Protein AF-A0A0F9GM67-F1 (afdb_monomer_lite)

Radius of gyration: 13.78 Å; chains: 1; bounding box: 30×28×35 Å

Foldseek 3Di:
DWKKFFPPCCPAWDDPVCVVDVPDDPDIDHDPPCVDQLNVVLVPDPCSVLLVVLVVLLQVCLCPAPNRRIQAHPVGGDALVNSCVVPVDDSVSRVVNVVSCCPPRNVRMHTDDPDD

Organism: NCBI:txid412755

Sequence (116 aa):
MPTYQIKNWAEYFETSQSRKVYKRLTWVALPNKHDGKGFRRLAQHPDATQIFCAWVLIVQVASKMKVRGLLVDDDGPLDADDLSVKTGFPVDIFDQAFSVLTEPKIGWMEVVDERS

Secondary structure (DSSP, 8-state):
-PEEEETTHHHHT--HHHHH--S--S-------TTSHHHHHHTTSTTHHHHHHHHHHHHHHHTTSSSTTB-B-SS-B--HHHHHHHH-S-HHHHHHHHHHHTSTTT-SEEEE-S--

Structure (mmCIF, N/CA/C/O backbone):
data_AF-A0A0F9GM67-F1
#
_entry.id   AF-A0A0F9GM67-F1
#
loop_
_atom_site.group_PDB
_atom_site.id
_atom_site.type_symbol
_atom_site.label_atom_id
_atom_site.label_alt_id
_atom_site.label_comp_id
_atom_site.label_asym_id
_atom_site.label_entity_id
_atom_site.label_seq_id
_atom_site.pdbx_PDB_ins_code
_atom_site.Cartn_x
_atom_site.Cartn_y
_atom_site.Cartn_z
_atom_site.occupancy
_atom_site.B_iso_or_equiv
_atom_site.auth_seq_id
_atom_site.auth_comp_id
_atom_site.auth_asym_id
_atom_site.auth_atom_id
_atom_site.pdbx_PDB_model_num
ATOM 1 N N . MET A 1 1 ? -12.153 -1.589 -13.178 1.00 73.19 1 MET A N 1
ATOM 2 C CA . MET A 1 1 ? -11.871 -1.681 -11.730 1.00 73.19 1 MET A CA 1
ATOM 3 C C . MET A 1 1 ? -11.370 -0.330 -11.250 1.00 73.19 1 MET A C 1
ATOM 5 O O . MET A 1 1 ? -10.862 0.406 -12.090 1.00 73.19 1 MET A O 1
ATOM 9 N N . PRO A 1 2 ? -11.575 0.041 -9.974 1.00 88.88 2 PRO A N 1
ATOM 10 C CA . PRO A 1 2 ? -10.983 1.257 -9.425 1.00 88.88 2 PRO A CA 1
ATOM 11 C C . PRO A 1 2 ? -9.456 1.156 -9.467 1.00 88.88 2 PRO A C 1
ATOM 13 O O . PRO A 1 2 ? -8.899 0.114 -9.132 1.00 88.88 2 PRO A O 1
ATOM 16 N N . THR A 1 3 ? -8.787 2.238 -9.853 1.00 95.69 3 THR A N 1
ATOM 17 C CA . THR A 1 3 ? -7.327 2.311 -9.792 1.00 95.69 3 THR A CA 1
ATOM 18 C C . THR A 1 3 ? -6.920 2.962 -8.482 1.00 95.69 3 THR A C 1
ATOM 20 O O . THR A 1 3 ? -7.361 4.066 -8.169 1.00 95.69 3 THR A O 1
ATOM 23 N N . TYR A 1 4 ? -6.071 2.294 -7.706 1.00 97.62 4 TYR A N 1
ATOM 24 C CA . TYR A 1 4 ? -5.639 2.786 -6.402 1.00 97.62 4 TYR A CA 1
ATOM 25 C C . TYR A 1 4 ? -4.274 3.473 -6.475 1.00 97.62 4 TYR A C 1
ATOM 27 O O . TYR A 1 4 ? -3.311 2.943 -7.036 1.00 97.62 4 TYR A O 1
ATOM 35 N N . GLN A 1 5 ? -4.168 4.637 -5.838 1.00 97.75 5 GLN A N 1
ATOM 36 C CA . GLN A 1 5 ? -2.930 5.400 -5.725 1.00 97.75 5 GLN A CA 1
ATOM 37 C C . GLN A 1 5 ? -2.628 5.759 -4.268 1.00 97.75 5 GLN A C 1
ATOM 39 O O . GLN A 1 5 ? -3.510 6.131 -3.494 1.00 97.75 5 GLN A O 1
ATOM 44 N N . ILE A 1 6 ? -1.351 5.683 -3.890 1.00 97.94 6 ILE A N 1
ATOM 45 C CA . ILE A 1 6 ? -0.844 6.180 -2.611 1.00 97.94 6 ILE A CA 1
ATOM 46 C C . ILE A 1 6 ? -0.662 7.695 -2.697 1.00 97.94 6 ILE A C 1
ATOM 48 O O . ILE A 1 6 ? 0.065 8.212 -3.555 1.00 97.94 6 ILE A O 1
ATOM 52 N N . LYS A 1 7 ? -1.281 8.415 -1.761 1.00 96.75 7 LYS A N 1
ATOM 53 C CA . LYS A 1 7 ? -1.261 9.877 -1.750 1.00 96.75 7 LYS A CA 1
ATOM 54 C C . LYS A 1 7 ? 0.122 10.425 -1.438 1.00 96.75 7 LYS A C 1
ATOM 56 O O . LYS A 1 7 ? 0.853 9.894 -0.603 1.00 96.75 7 LYS A O 1
ATOM 61 N N . ASN A 1 8 ? 0.452 11.539 -2.091 1.00 94.88 8 ASN A N 1
ATOM 62 C CA . ASN A 1 8 ? 1.692 12.289 -1.880 1.00 94.88 8 ASN A CA 1
ATOM 63 C C . ASN A 1 8 ? 2.953 11.406 -1.958 1.00 94.88 8 ASN A C 1
ATOM 65 O O . ASN A 1 8 ? 3.921 11.626 -1.226 1.00 94.88 8 ASN A O 1
ATOM 69 N N . TRP A 1 9 ? 2.960 10.412 -2.858 1.00 95.50 9 TRP A N 1
ATOM 70 C CA . TRP A 1 9 ? 4.063 9.456 -2.998 1.00 95.50 9 TRP A CA 1
ATOM 71 C C . TRP A 1 9 ? 5.437 10.146 -3.069 1.00 95.50 9 TRP A C 1
ATOM 73 O O . TRP A 1 9 ? 6.366 9.821 -2.323 1.00 95.50 9 TRP A O 1
ATOM 83 N N . ALA A 1 10 ? 5.538 11.165 -3.926 1.00 92.94 10 ALA A N 1
ATOM 84 C CA . ALA A 1 10 ? 6.764 11.920 -4.157 1.00 92.94 10 ALA A CA 1
ATOM 85 C C . ALA A 1 10 ? 7.258 12.717 -2.935 1.00 92.94 10 ALA A C 1
ATOM 87 O O . ALA A 1 10 ? 8.444 13.051 -2.876 1.00 92.94 10 ALA A O 1
ATOM 88 N N . GLU A 1 11 ? 6.383 13.041 -1.985 1.00 92.62 11 GLU A N 1
ATOM 89 C CA . GLU A 1 11 ? 6.729 13.762 -0.756 1.00 92.62 11 GLU A CA 1
ATOM 90 C C . GLU A 1 11 ? 7.225 12.794 0.323 1.00 92.62 11 GLU A C 1
ATOM 92 O O . GLU A 1 11 ? 8.248 13.053 0.954 1.00 92.62 11 GLU A O 1
ATOM 97 N N . TYR A 1 12 ? 6.531 11.667 0.509 1.00 92.75 12 TYR A N 1
ATOM 98 C CA . TYR A 1 12 ? 6.724 10.810 1.685 1.00 92.75 12 TYR A CA 1
ATOM 99 C C . TYR A 1 12 ? 7.593 9.571 1.462 1.00 92.75 12 TYR A C 1
ATOM 101 O O . TYR A 1 12 ? 8.210 9.098 2.416 1.00 92.75 12 TYR A O 1
ATOM 109 N N . PHE A 1 13 ? 7.670 9.047 0.237 1.00 93.25 13 PHE A N 1
ATOM 110 C CA . PHE A 1 13 ? 8.329 7.760 -0.042 1.00 93.25 13 PHE A CA 1
ATOM 111 C C . PHE A 1 13 ? 9.540 7.903 -0.970 1.00 93.25 13 PHE A C 1
ATOM 113 O O . PHE A 1 13 ? 10.386 7.008 -1.045 1.00 93.25 13 PHE A O 1
ATOM 120 N N . GLU A 1 14 ? 9.661 9.042 -1.657 1.00 90.56 14 GLU A N 1
ATOM 121 C CA . GLU 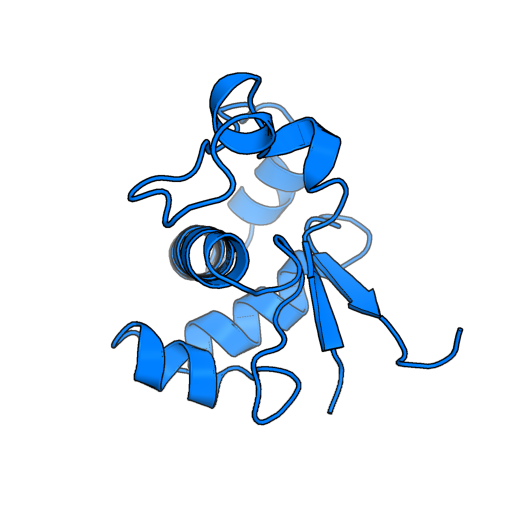A 1 14 ? 10.803 9.341 -2.515 1.00 90.56 14 GLU A CA 1
ATOM 122 C C . GLU A 1 14 ? 11.934 10.049 -1.752 1.00 90.56 14 GLU A C 1
ATOM 124 O O . GLU A 1 14 ? 11.785 11.128 -1.181 1.00 90.56 14 GLU A O 1
ATOM 129 N N . THR A 1 15 ? 13.129 9.480 -1.821 1.00 85.75 15 THR A N 1
ATOM 130 C CA . THR A 1 15 ? 14.380 10.036 -1.303 1.00 85.75 15 THR A CA 1
ATOM 131 C C . THR A 1 15 ? 15.237 10.613 -2.435 1.00 85.75 15 THR A C 1
ATOM 133 O O . THR A 1 15 ? 14.982 10.392 -3.618 1.00 85.75 15 THR A O 1
ATOM 136 N N . SER A 1 16 ? 16.306 11.345 -2.100 1.00 81.81 16 SER A N 1
ATOM 137 C CA . SER A 1 16 ? 17.283 11.803 -3.106 1.00 81.81 16 SER A CA 1
ATOM 138 C C . SER A 1 16 ? 17.872 10.633 -3.906 1.00 81.81 16 SER A C 1
ATOM 140 O O . SER A 1 16 ? 18.071 10.740 -5.114 1.00 81.81 16 SER A O 1
ATOM 142 N N . GLN A 1 17 ? 18.102 9.490 -3.251 1.00 80.19 17 GLN A N 1
ATOM 143 C CA . GLN A 1 17 ? 18.615 8.291 -3.905 1.00 80.19 17 GLN A CA 1
ATOM 144 C C . GLN A 1 17 ? 17.581 7.672 -4.843 1.00 80.19 17 GLN A C 1
ATOM 146 O O . GLN A 1 17 ? 17.918 7.369 -5.982 1.00 80.19 17 GLN A O 1
ATOM 151 N N . SER A 1 18 ? 16.332 7.522 -4.406 1.00 80.56 18 SER A N 1
ATOM 152 C CA . SER A 1 18 ? 15.295 6.889 -5.226 1.00 80.56 18 SER A CA 1
ATOM 153 C C . SER A 1 18 ? 14.892 7.735 -6.438 1.00 80.56 18 SER A C 1
ATOM 155 O O . SER A 1 18 ? 14.544 7.183 -7.475 1.00 80.56 18 SER A O 1
ATOM 157 N N . ARG A 1 19 ? 15.041 9.065 -6.363 1.00 79.56 19 ARG A N 1
ATOM 158 C CA . ARG A 1 19 ? 14.872 9.970 -7.516 1.00 79.56 19 ARG A CA 1
ATOM 159 C C . ARG A 1 19 ? 16.025 9.895 -8.522 1.00 79.56 19 ARG A C 1
ATOM 161 O O . ARG A 1 19 ? 15.816 10.143 -9.705 1.00 79.56 19 ARG A O 1
ATOM 168 N N . LYS A 1 20 ? 17.244 9.581 -8.065 1.00 79.25 20 LYS A N 1
ATOM 169 C CA . LYS A 1 20 ? 18.439 9.436 -8.920 1.00 79.25 20 LYS A CA 1
ATOM 170 C C . LYS A 1 20 ? 18.543 8.043 -9.535 1.00 79.25 20 LYS A C 1
ATOM 172 O O . LYS A 1 20 ? 18.981 7.894 -10.673 1.00 79.25 20 LYS A O 1
ATOM 177 N N . VAL A 1 21 ? 18.169 7.020 -8.772 1.00 72.38 21 VAL A N 1
ATOM 178 C CA . VAL A 1 21 ? 18.256 5.613 -9.159 1.00 72.38 21 VAL A CA 1
ATOM 179 C C . VAL A 1 21 ? 16.888 5.160 -9.657 1.00 72.38 21 VAL A C 1
ATOM 181 O O . VAL A 1 21 ? 16.063 4.666 -8.899 1.00 72.38 21 VAL A O 1
ATOM 184 N N . TYR A 1 22 ? 16.667 5.300 -10.964 1.00 57.62 22 TYR A N 1
ATOM 185 C CA . TYR A 1 22 ? 15.456 4.804 -11.632 1.00 57.62 22 TYR A CA 1
ATOM 186 C C . TYR A 1 22 ? 15.409 3.269 -11.761 1.00 57.62 22 TYR A C 1
ATOM 188 O O . TYR A 1 22 ? 14.367 2.706 -12.088 1.00 57.62 22 TYR A O 1
ATOM 196 N N . LYS A 1 23 ? 16.532 2.567 -11.547 1.00 63.34 23 LYS A N 1
ATOM 197 C CA . LYS A 1 23 ? 16.613 1.107 -11.713 1.00 63.34 23 LYS A CA 1
ATOM 198 C C . LYS A 1 23 ? 16.392 0.377 -10.387 1.00 63.34 23 LYS A C 1
ATOM 200 O O . LYS A 1 23 ? 17.101 0.643 -9.425 1.00 63.34 23 LYS A O 1
ATOM 205 N N . ARG A 1 24 ? 15.435 -0.564 -10.404 1.00 66.12 24 ARG A N 1
ATOM 206 C CA . ARG A 1 24 ? 15.113 -1.601 -9.396 1.00 66.12 24 ARG A CA 1
ATOM 207 C C . ARG A 1 24 ? 15.664 -1.316 -7.995 1.00 66.12 24 ARG A C 1
ATOM 209 O O . ARG A 1 24 ? 16.652 -1.914 -7.571 1.00 66.12 24 ARG A O 1
ATOM 216 N N . LEU A 1 25 ? 14.994 -0.422 -7.274 1.00 78.69 25 LEU A N 1
ATOM 217 C CA . LEU A 1 25 ? 15.223 -0.271 -5.843 1.00 78.69 25 LEU A CA 1
ATOM 218 C C . LEU A 1 25 ? 14.814 -1.569 -5.140 1.00 78.69 25 LEU A C 1
ATOM 220 O O . LEU A 1 25 ? 13.739 -2.109 -5.389 1.00 78.69 25 LEU A O 1
ATOM 224 N N . THR A 1 26 ? 15.686 -2.072 -4.272 1.00 86.62 26 THR A N 1
ATOM 225 C CA . THR A 1 26 ? 15.426 -3.264 -3.451 1.00 86.62 26 THR A CA 1
ATOM 226 C C . THR A 1 26 ? 14.730 -2.928 -2.133 1.00 86.62 26 THR A C 1
ATOM 228 O O . THR A 1 26 ? 14.428 -3.824 -1.352 1.00 86.62 26 THR A O 1
ATOM 231 N N . TRP A 1 27 ? 14.483 -1.643 -1.874 1.00 90.38 27 TRP A N 1
ATOM 232 C CA . TRP A 1 27 ? 13.868 -1.137 -0.654 1.00 90.38 27 TRP A CA 1
ATOM 233 C C . TRP A 1 27 ? 13.076 0.147 -0.934 1.00 90.38 27 TRP A C 1
ATOM 235 O O . TRP A 1 27 ? 13.307 0.836 -1.930 1.00 90.38 27 TRP A O 1
ATOM 245 N N . VAL A 1 28 ? 12.153 0.477 -0.032 1.00 93.44 28 VAL A N 1
ATOM 246 C CA . VAL A 1 28 ? 11.341 1.701 -0.063 1.00 93.44 28 VAL A CA 1
ATOM 247 C C . VAL A 1 28 ? 11.379 2.370 1.309 1.00 93.44 28 VAL A C 1
ATOM 249 O O . VAL A 1 28 ? 11.397 1.688 2.333 1.00 93.44 28 VAL A O 1
ATOM 252 N N . ALA A 1 29 ? 11.439 3.702 1.334 1.00 92.50 29 ALA A N 1
ATOM 253 C CA . ALA A 1 29 ? 11.359 4.454 2.580 1.00 92.50 29 ALA A CA 1
ATOM 254 C C . ALA A 1 29 ? 9.933 4.385 3.135 1.00 92.50 29 ALA A C 1
ATOM 256 O O . ALA A 1 29 ? 8.976 4.569 2.387 1.00 92.50 29 ALA A O 1
ATOM 257 N N . LEU A 1 30 ? 9.796 4.163 4.441 1.00 93.94 30 LEU A N 1
ATOM 258 C CA . LEU A 1 30 ? 8.508 4.195 5.125 1.00 93.94 30 LEU A CA 1
ATOM 259 C C . LEU A 1 30 ? 8.507 5.340 6.152 1.00 93.94 30 LEU A C 1
ATOM 261 O O . LEU A 1 30 ? 9.410 5.387 6.994 1.00 93.94 30 LEU A O 1
ATOM 265 N N . PRO A 1 31 ? 7.532 6.265 6.111 1.00 91.81 31 PRO A N 1
ATOM 266 C CA . PRO A 1 31 ? 7.421 7.328 7.106 1.00 91.81 31 PRO A CA 1
ATOM 267 C C . PRO A 1 31 ? 7.266 6.778 8.530 1.00 91.81 31 PRO A C 1
ATOM 269 O O . PRO A 1 31 ? 6.506 5.845 8.765 1.00 91.81 31 PRO A O 1
ATOM 272 N N . ASN A 1 32 ? 7.934 7.405 9.502 1.00 92.06 32 ASN A N 1
ATOM 273 C CA . ASN A 1 32 ? 7.913 7.010 10.920 1.00 92.06 32 ASN A CA 1
ATOM 274 C C . ASN A 1 32 ? 7.013 7.908 11.797 1.00 92.06 32 ASN A C 1
ATOM 276 O O . ASN A 1 32 ? 7.129 7.918 13.026 1.00 92.06 32 ASN A O 1
ATOM 280 N N . LYS A 1 33 ? 6.131 8.696 11.172 1.00 90.38 33 LYS A N 1
ATOM 281 C CA . LYS A 1 33 ? 5.275 9.666 11.858 1.00 90.38 33 LYS A CA 1
ATOM 282 C C . LYS A 1 33 ? 4.011 9.005 12.420 1.00 90.38 33 LYS A C 1
ATOM 284 O O . LYS A 1 33 ? 2.966 8.976 11.773 1.00 90.38 33 LYS A O 1
ATOM 289 N N . HIS A 1 34 ? 4.097 8.533 13.660 1.00 91.94 34 HIS A N 1
ATOM 290 C CA . HIS A 1 34 ? 2.991 7.866 14.363 1.00 91.94 34 HIS A CA 1
ATOM 291 C C . HIS A 1 34 ? 2.036 8.831 15.093 1.00 91.94 34 HIS A C 1
ATOM 293 O O . HIS A 1 34 ? 0.959 8.444 15.543 1.00 91.94 34 HIS A O 1
ATOM 299 N N . ASP A 1 35 ? 2.389 10.111 15.222 1.00 91.56 35 ASP A N 1
ATOM 300 C CA . ASP A 1 35 ? 1.557 11.110 15.900 1.00 91.56 35 ASP A CA 1
ATOM 301 C C . ASP A 1 35 ? 0.504 11.760 14.981 1.00 91.56 35 ASP A C 1
ATOM 303 O O . ASP A 1 35 ? -0.345 12.516 15.459 1.00 91.56 35 ASP A O 1
ATOM 307 N N . GLY A 1 36 ? 0.512 11.430 13.685 1.00 92.88 36 GLY A N 1
ATOM 308 C CA . GLY A 1 36 ? -0.444 11.921 12.697 1.00 92.88 36 GLY A CA 1
ATOM 309 C C . GLY A 1 36 ? -1.875 11.426 12.932 1.00 92.88 36 GLY A C 1
ATOM 310 O O . GLY A 1 36 ? -2.109 10.290 13.342 1.00 92.88 36 GLY A O 1
ATOM 311 N N . LYS A 1 37 ? -2.865 12.274 12.610 1.00 94.56 37 LYS A N 1
ATOM 312 C CA . LYS A 1 37 ? -4.292 11.945 12.788 1.00 94.56 37 LYS A CA 1
ATOM 313 C C . LYS A 1 37 ? -4.710 10.683 12.024 1.00 94.56 37 LYS A C 1
ATOM 315 O O . LYS A 1 37 ? -5.469 9.896 12.573 1.00 94.56 37 LYS A O 1
ATOM 320 N N . GLY A 1 38 ? -4.215 10.489 10.797 1.00 95.25 38 GLY A N 1
ATOM 321 C CA . GLY A 1 38 ? -4.510 9.293 9.997 1.00 95.25 38 GLY A CA 1
ATOM 322 C C . GLY A 1 38 ? -3.999 8.013 10.661 1.00 95.25 38 GLY A C 1
ATOM 323 O O . GLY A 1 38 ? -4.771 7.080 10.844 1.00 95.25 38 GLY A O 1
ATOM 324 N N . PHE A 1 39 ? -2.749 8.021 11.142 1.00 96.62 39 PHE A N 1
ATOM 325 C CA . PHE A 1 39 ? -2.172 6.881 11.860 1.00 96.62 39 PHE A CA 1
ATOM 326 C C . PHE A 1 39 ? -2.967 6.537 13.121 1.00 96.62 39 PHE A C 1
ATOM 328 O O . PHE A 1 39 ? -3.345 5.390 13.317 1.00 96.62 39 PHE A O 1
ATOM 335 N N . ARG A 1 40 ? -3.278 7.531 13.963 1.00 96.94 40 ARG A N 1
ATOM 336 C CA . ARG A 1 40 ? -4.034 7.290 15.204 1.00 96.94 40 ARG A CA 1
ATOM 337 C C . ARG A 1 40 ? -5.441 6.751 14.948 1.00 96.94 40 ARG A C 1
ATOM 339 O O . ARG A 1 40 ? -5.926 5.965 15.748 1.00 96.94 40 ARG A O 1
ATOM 346 N N . ARG A 1 41 ? -6.087 7.171 13.856 1.00 97.06 41 ARG A N 1
ATOM 347 C CA . ARG A 1 41 ? -7.404 6.657 13.450 1.00 97.06 41 ARG A CA 1
ATOM 348 C C . ARG A 1 41 ? -7.315 5.212 12.980 1.00 97.06 41 ARG A C 1
ATOM 350 O O . ARG A 1 41 ? -8.101 4.397 13.440 1.00 97.06 41 ARG A O 1
ATOM 357 N N . LEU A 1 42 ? -6.325 4.892 12.145 1.00 97.44 42 LEU A N 1
ATOM 358 C CA . LEU A 1 42 ? -6.053 3.513 11.748 1.00 97.44 42 LEU A CA 1
ATOM 359 C C . LEU A 1 42 ? -5.778 2.631 12.973 1.00 97.44 42 LEU A C 1
ATOM 361 O O . LEU A 1 42 ? -6.362 1.566 13.102 1.00 97.44 42 LEU A O 1
ATOM 365 N N . ALA A 1 43 ? -4.947 3.101 13.905 1.00 97.44 43 ALA A N 1
ATOM 366 C CA . ALA A 1 43 ? -4.584 2.367 15.117 1.00 97.44 43 ALA A CA 1
ATOM 367 C C . ALA A 1 43 ? -5.763 2.106 16.077 1.00 97.44 43 ALA A C 1
ATOM 369 O O . ALA A 1 43 ? -5.628 1.302 16.994 1.00 97.44 43 ALA A O 1
ATOM 370 N N . GLN A 1 44 ? -6.897 2.788 15.898 1.00 97.38 44 GLN A N 1
ATOM 371 C CA . GLN A 1 44 ? -8.133 2.563 16.655 1.00 97.38 44 GLN A CA 1
ATOM 372 C C . GLN A 1 44 ? -9.093 1.589 15.959 1.00 97.38 44 GLN A C 1
ATOM 374 O O . GLN A 1 44 ? -10.116 1.234 16.543 1.00 97.38 44 GLN A O 1
ATOM 379 N N . HIS A 1 45 ? -8.796 1.174 14.726 1.00 97.69 45 HIS A N 1
ATOM 380 C CA . HIS A 1 45 ? -9.596 0.191 14.008 1.00 97.69 45 HIS A CA 1
ATOM 381 C C . HIS A 1 45 ? -9.443 -1.198 14.661 1.00 97.69 45 HIS A C 1
ATOM 383 O O . HIS A 1 45 ? -8.325 -1.552 15.041 1.00 97.69 45 HIS A O 1
ATOM 389 N N . PRO A 1 46 ? -10.512 -2.011 14.777 1.00 97.94 46 PRO A N 1
ATOM 390 C CA . PRO A 1 46 ? -10.414 -3.368 15.328 1.00 97.94 46 PRO A CA 1
ATOM 391 C C . PRO A 1 46 ? -9.347 -4.229 14.634 1.00 97.94 46 PRO A C 1
ATOM 393 O O . PRO A 1 46 ? -8.568 -4.902 15.301 1.00 97.94 46 PRO A O 1
ATOM 396 N N . ASP A 1 47 ? -9.251 -4.108 13.309 1.00 98.00 47 ASP A N 1
ATOM 397 C CA . ASP A 1 47 ? -8.294 -4.839 12.462 1.00 98.00 47 ASP A CA 1
ATOM 398 C C . ASP A 1 47 ? -7.021 -4.031 12.135 1.00 98.00 47 ASP A C 1
ATOM 400 O O . ASP A 1 47 ? -6.399 -4.202 11.084 1.00 98.00 47 ASP A O 1
ATOM 404 N N . ALA A 1 48 ? -6.633 -3.091 13.007 1.00 97.88 48 ALA A N 1
ATOM 405 C CA . ALA A 1 48 ? -5.521 -2.169 12.756 1.00 97.88 48 ALA A CA 1
ATOM 406 C C . ALA A 1 48 ? -4.218 -2.881 12.360 1.00 97.88 48 ALA A C 1
ATOM 408 O O . ALA A 1 48 ? -3.486 -2.396 11.498 1.00 97.88 48 ALA A O 1
ATOM 409 N N . THR A 1 49 ? -3.910 -4.023 12.981 1.00 98.44 49 THR A N 1
ATOM 410 C CA . THR A 1 49 ? -2.679 -4.775 12.712 1.00 98.44 49 THR A CA 1
ATOM 411 C C . THR A 1 49 ? -2.670 -5.368 11.305 1.00 98.44 49 THR A C 1
ATOM 413 O O . THR A 1 49 ? -1.665 -5.252 10.604 1.00 98.44 49 THR A O 1
ATOM 416 N N . GLN A 1 50 ? -3.784 -5.957 10.872 1.00 98.62 50 GLN A N 1
ATOM 417 C CA . GLN A 1 50 ? -3.957 -6.538 9.543 1.00 98.62 50 GLN A CA 1
ATOM 418 C C . GLN A 1 50 ? -3.888 -5.451 8.475 1.00 98.62 50 GLN A C 1
ATOM 420 O O . GLN A 1 50 ? -3.111 -5.563 7.529 1.00 98.62 50 GLN A O 1
ATOM 425 N N . ILE A 1 51 ? -4.615 -4.351 8.675 1.00 98.56 51 ILE A N 1
ATOM 426 C CA . ILE A 1 51 ? -4.630 -3.230 7.732 1.00 98.56 51 ILE A CA 1
ATOM 427 C C . ILE A 1 51 ? -3.252 -2.569 7.651 1.00 98.56 51 ILE A C 1
ATOM 429 O O . ILE A 1 51 ? -2.794 -2.220 6.565 1.00 98.56 51 ILE A O 1
ATOM 433 N N . PHE A 1 52 ? -2.547 -2.413 8.775 1.00 98.19 52 P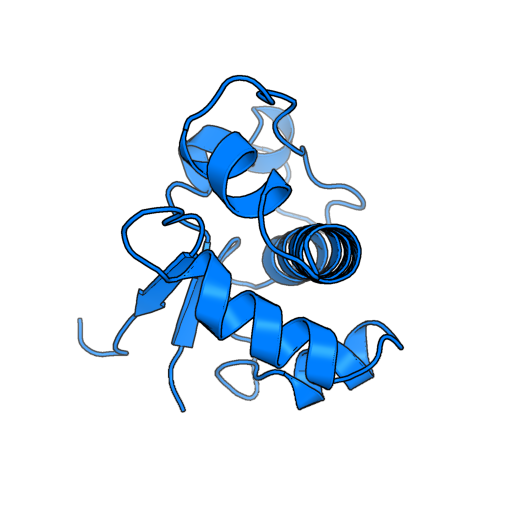HE A N 1
ATOM 434 C CA . PHE A 1 52 ? -1.190 -1.868 8.758 1.00 98.19 52 PHE A CA 1
ATOM 435 C C . PHE A 1 52 ? -0.193 -2.817 8.075 1.00 98.19 52 PHE A C 1
ATOM 437 O O . PHE A 1 52 ? 0.699 -2.357 7.364 1.00 98.19 52 PHE A O 1
ATOM 444 N N . CYS A 1 53 ? -0.355 -4.134 8.229 1.00 98.50 53 CYS A N 1
ATOM 445 C CA . CYS A 1 53 ? 0.420 -5.122 7.477 1.00 98.50 53 CYS A CA 1
ATOM 446 C C . CYS A 1 53 ? 0.170 -4.988 5.966 1.00 98.50 53 CYS A C 1
ATOM 448 O O . CYS A 1 53 ? 1.125 -4.817 5.203 1.00 98.50 53 CYS A O 1
ATOM 450 N N . ALA A 1 54 ? -1.100 -4.964 5.552 1.00 98.69 54 ALA A N 1
ATOM 451 C CA . ALA A 1 54 ? -1.503 -4.755 4.165 1.00 98.69 54 ALA A CA 1
ATOM 452 C C . ALA A 1 54 ? -0.954 -3.434 3.606 1.00 98.69 54 ALA A C 1
ATOM 454 O O . ALA A 1 54 ? -0.410 -3.414 2.507 1.00 98.69 54 ALA A O 1
ATOM 455 N N . TRP A 1 55 ? -0.995 -2.348 4.381 1.00 98.44 55 TRP A N 1
ATOM 456 C CA . TRP A 1 55 ? -0.414 -1.056 4.010 1.00 98.44 55 TRP A CA 1
ATOM 457 C C . TRP A 1 55 ? 1.077 -1.152 3.667 1.00 98.44 55 TRP A C 1
ATOM 459 O O . TRP A 1 55 ? 1.506 -0.643 2.631 1.00 98.44 55 TRP A O 1
ATOM 469 N N . VAL A 1 56 ? 1.878 -1.819 4.504 1.00 98.38 56 VAL A N 1
ATOM 470 C CA . VAL A 1 56 ? 3.316 -1.985 4.241 1.00 98.38 56 VAL A CA 1
ATOM 471 C C . VAL A 1 56 ? 3.545 -2.782 2.955 1.00 98.38 56 VAL A C 1
ATOM 473 O O . VAL A 1 56 ? 4.391 -2.401 2.143 1.00 98.38 56 VAL A O 1
ATOM 476 N N . LEU A 1 57 ? 2.774 -3.849 2.736 1.00 98.50 57 LEU A N 1
ATOM 477 C CA . LEU A 1 57 ? 2.849 -4.666 1.522 1.00 98.50 57 LEU A CA 1
ATOM 478 C C . LEU A 1 57 ? 2.440 -3.868 0.275 1.00 98.50 57 LEU A C 1
ATOM 480 O O . LEU A 1 57 ? 3.153 -3.891 -0.729 1.00 98.50 57 LEU A O 1
ATOM 484 N N . ILE A 1 58 ? 1.356 -3.093 0.356 1.00 98.44 58 ILE A N 1
ATOM 485 C CA . ILE A 1 58 ? 0.890 -2.186 -0.700 1.00 98.44 58 ILE A CA 1
ATOM 486 C C . ILE A 1 58 ? 1.984 -1.177 -1.062 1.00 98.44 58 ILE A C 1
ATOM 488 O O . ILE A 1 58 ? 2.320 -1.040 -2.238 1.00 98.44 58 ILE A O 1
ATOM 492 N N . VAL A 1 59 ? 2.599 -0.516 -0.074 1.00 98.06 59 VAL A N 1
ATOM 493 C CA . VAL A 1 59 ? 3.710 0.428 -0.297 1.00 98.06 59 VAL A CA 1
ATOM 494 C C . VAL A 1 59 ? 4.872 -0.254 -1.021 1.00 98.06 59 VAL A C 1
ATOM 496 O O . VAL A 1 59 ? 5.430 0.304 -1.967 1.00 98.06 59 VAL A O 1
ATOM 499 N N . GLN A 1 60 ? 5.234 -1.473 -0.618 1.00 97.19 60 GLN A N 1
ATOM 500 C CA . GLN A 1 60 ? 6.307 -2.237 -1.256 1.00 97.19 60 GLN A CA 1
ATOM 501 C C . GLN A 1 60 ? 5.967 -2.625 -2.700 1.00 97.19 60 GLN A C 1
ATOM 503 O O . GLN A 1 60 ? 6.828 -2.496 -3.574 1.00 97.19 60 GLN A O 1
ATOM 508 N N . VAL A 1 61 ? 4.737 -3.057 -2.987 1.00 96.69 61 VAL A N 1
ATOM 509 C CA . VAL A 1 61 ? 4.290 -3.362 -4.356 1.00 96.69 61 VAL A CA 1
ATOM 510 C C . VAL A 1 61 ? 4.286 -2.095 -5.210 1.00 96.69 61 VAL A C 1
ATOM 512 O O . VAL A 1 61 ? 4.976 -2.057 -6.231 1.00 96.69 61 VAL A O 1
ATOM 515 N N . ALA A 1 62 ? 3.622 -1.033 -4.751 1.00 96.25 62 ALA A N 1
ATOM 516 C CA . ALA A 1 62 ? 3.532 0.256 -5.436 1.00 96.25 62 ALA A CA 1
ATOM 517 C C . ALA A 1 62 ? 4.908 0.890 -5.698 1.00 96.25 62 ALA A C 1
ATOM 519 O O . ALA A 1 62 ? 5.094 1.599 -6.686 1.00 96.25 62 ALA A O 1
ATOM 520 N N . SER A 1 63 ? 5.907 0.605 -4.853 1.00 94.12 63 SER A N 1
ATOM 521 C CA . SER A 1 63 ? 7.276 1.098 -5.039 1.00 94.12 63 SER A CA 1
ATOM 522 C C . SER A 1 63 ? 7.980 0.542 -6.277 1.00 94.12 63 SER A C 1
ATOM 524 O O . SER A 1 63 ? 8.938 1.164 -6.745 1.00 94.12 63 SER A O 1
ATOM 526 N N . LYS A 1 64 ? 7.511 -0.604 -6.792 1.00 91.75 64 LYS A N 1
ATOM 527 C CA . LYS A 1 64 ? 8.069 -1.326 -7.944 1.00 91.75 64 LYS A CA 1
ATOM 528 C C . LYS A 1 64 ? 7.280 -1.100 -9.236 1.00 91.75 64 LYS A C 1
ATOM 530 O O . LYS A 1 64 ? 7.709 -1.590 -10.277 1.00 91.75 64 LYS A O 1
ATOM 535 N N . MET A 1 65 ? 6.139 -0.415 -9.166 1.00 92.81 65 MET A N 1
ATOM 536 C CA . MET A 1 65 ? 5.295 -0.136 -10.330 1.00 92.81 65 MET A CA 1
ATOM 537 C C . MET A 1 65 ? 5.973 0.867 -11.266 1.00 92.81 65 MET A C 1
ATOM 539 O O . MET A 1 65 ? 6.816 1.664 -10.840 1.00 92.81 65 MET A O 1
ATOM 543 N N . LYS A 1 66 ? 5.606 0.831 -12.554 1.00 90.50 66 LYS A N 1
ATOM 544 C CA . LYS A 1 66 ? 6.163 1.728 -13.583 1.00 90.50 66 LYS A CA 1
ATOM 545 C C . LYS A 1 66 ? 5.947 3.195 -13.215 1.00 90.50 66 LYS A C 1
ATOM 547 O O . LYS A 1 66 ? 6.868 4.003 -13.325 1.00 90.50 66 LYS A O 1
ATOM 552 N N . VAL A 1 67 ? 4.746 3.509 -12.734 1.00 91.94 67 VAL A N 1
ATOM 553 C CA . VAL A 1 67 ? 4.435 4.760 -12.042 1.00 91.94 67 VAL A CA 1
ATOM 554 C C . VAL A 1 67 ? 4.424 4.454 -10.548 1.00 91.94 67 VAL A C 1
ATOM 556 O O . VAL A 1 67 ? 3.516 3.804 -10.040 1.00 91.94 67 VAL A O 1
ATOM 559 N N . ARG A 1 68 ? 5.473 4.871 -9.834 1.00 93.00 68 ARG A N 1
ATOM 560 C CA . ARG A 1 68 ? 5.623 4.535 -8.412 1.00 93.00 68 ARG A CA 1
ATOM 561 C C . ARG A 1 68 ? 4.524 5.194 -7.582 1.00 93.00 68 ARG A C 1
ATOM 563 O O . ARG A 1 68 ? 4.216 6.368 -7.771 1.00 93.00 68 ARG A O 1
ATOM 570 N N . GLY A 1 69 ? 3.951 4.420 -6.666 1.00 95.56 69 GLY A N 1
ATOM 571 C CA . GLY A 1 69 ? 2.797 4.836 -5.869 1.00 95.56 69 GLY A CA 1
ATOM 572 C C . GLY A 1 69 ? 1.440 4.573 -6.528 1.00 95.56 69 GLY A C 1
ATOM 573 O O . GLY A 1 69 ? 0.435 4.677 -5.834 1.00 95.56 69 GLY A O 1
ATOM 574 N N . LEU A 1 70 ? 1.395 4.198 -7.811 1.00 96.81 70 LEU A N 1
ATOM 575 C CA . LEU A 1 70 ? 0.177 3.812 -8.525 1.00 96.81 70 LEU A CA 1
ATOM 576 C C . LEU A 1 70 ? 0.125 2.286 -8.661 1.00 96.81 70 LEU A C 1
ATOM 578 O O . LEU A 1 70 ? 1.077 1.689 -9.159 1.00 96.81 70 LEU A O 1
ATOM 582 N N . LEU A 1 71 ? -0.962 1.653 -8.223 1.00 97.19 71 LEU A N 1
ATOM 583 C CA . LEU A 1 71 ? -1.150 0.201 -8.306 1.00 97.19 71 LEU A CA 1
ATOM 584 C C . LEU A 1 71 ? -1.670 -0.206 -9.690 1.00 97.19 71 LEU A C 1
ATOM 586 O O . LEU A 1 71 ? -2.822 -0.596 -9.845 1.00 97.19 71 LEU A O 1
ATOM 590 N N . VAL A 1 72 ? -0.806 -0.078 -10.695 1.00 96.25 72 VAL A N 1
ATOM 591 C CA . VAL A 1 72 ? -1.059 -0.475 -12.086 1.00 96.25 72 VAL A CA 1
ATOM 592 C C . VAL A 1 72 ? 0.186 -1.176 -12.617 1.00 96.25 72 VAL A C 1
ATOM 594 O O . VAL A 1 72 ? 1.292 -0.626 -12.520 1.00 96.25 72 VAL A O 1
ATOM 597 N N . ASP A 1 73 ? 0.012 -2.370 -13.178 1.00 93.12 73 ASP A N 1
ATOM 598 C CA . ASP A 1 73 ? 1.049 -3.064 -13.939 1.00 93.12 73 ASP A CA 1
ATOM 599 C C . ASP A 1 73 ? 0.734 -3.088 -15.445 1.00 93.12 73 ASP A C 1
ATOM 601 O O . ASP A 1 73 ? -0.072 -2.293 -15.931 1.00 93.12 73 ASP A O 1
ATOM 605 N N . ASP A 1 74 ? 1.461 -3.907 -16.207 1.00 91.31 74 ASP A N 1
ATOM 606 C CA . ASP A 1 74 ? 1.311 -3.962 -17.663 1.00 91.31 74 ASP A CA 1
ATOM 607 C C . ASP A 1 74 ? -0.032 -4.588 -18.099 1.00 91.31 74 ASP A C 1
ATOM 609 O O . ASP A 1 74 ? -0.461 -4.347 -19.230 1.00 91.31 74 ASP A O 1
ATOM 613 N N . ASP A 1 75 ? -0.703 -5.338 -17.214 1.00 91.38 75 ASP A N 1
ATOM 614 C CA . ASP A 1 75 ? -1.998 -5.983 -17.464 1.00 91.38 75 ASP A CA 1
ATOM 615 C C . ASP A 1 75 ? -3.185 -5.127 -16.976 1.00 91.38 75 ASP A C 1
ATOM 617 O O . ASP A 1 75 ? -4.320 -5.332 -17.417 1.00 91.38 75 ASP A O 1
ATOM 621 N N . GLY A 1 76 ? -2.935 -4.125 -16.124 1.00 93.38 76 GLY A N 1
ATOM 622 C CA . GLY A 1 76 ? -3.923 -3.126 -15.713 1.00 93.38 76 GLY A CA 1
ATOM 623 C C . GLY A 1 76 ? -3.856 -2.742 -14.230 1.00 93.38 76 GLY A C 1
ATOM 624 O O . GLY A 1 76 ? -2.836 -2.949 -13.566 1.00 93.38 76 GLY A O 1
ATOM 625 N N . PRO A 1 77 ? -4.923 -2.113 -13.698 1.00 96.62 77 PRO A N 1
ATOM 626 C CA . PRO A 1 77 ? -5.049 -1.816 -12.273 1.00 96.62 77 PRO A CA 1
ATOM 627 C C . PRO A 1 77 ? -5.031 -3.086 -11.422 1.00 96.62 77 PRO A C 1
A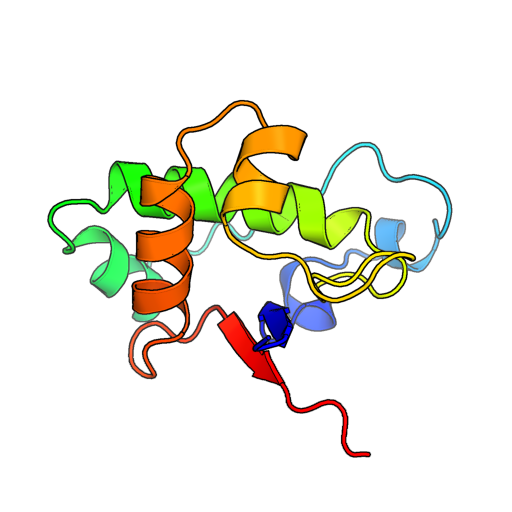TOM 629 O O . PRO A 1 77 ? -5.743 -4.034 -11.738 1.00 96.62 77 PRO A O 1
ATOM 632 N N . LEU A 1 78 ? -4.262 -3.066 -10.330 1.00 97.19 78 LEU A N 1
ATOM 633 C CA . LEU A 1 78 ? -4.180 -4.184 -9.390 1.00 97.19 78 LEU A CA 1
ATOM 634 C C . LEU A 1 78 ? -5.311 -4.133 -8.365 1.00 97.19 78 LEU A C 1
ATOM 636 O O . LEU A 1 78 ? -5.539 -3.088 -7.743 1.00 97.19 78 LEU A O 1
ATOM 640 N N . ASP A 1 79 ? -5.936 -5.279 -8.124 1.00 96.94 79 ASP A N 1
ATOM 641 C CA . ASP A 1 79 ? -6.925 -5.468 -7.067 1.00 96.94 79 ASP A CA 1
ATOM 642 C C . ASP A 1 79 ? -6.368 -6.242 -5.851 1.00 96.94 79 ASP A C 1
ATOM 644 O O . ASP A 1 79 ? -5.156 -6.409 -5.672 1.00 96.94 79 ASP A O 1
ATOM 648 N N . ALA A 1 80 ? -7.259 -6.640 -4.940 1.00 98.06 80 ALA A N 1
ATOM 649 C CA . ALA A 1 80 ? -6.891 -7.353 -3.724 1.00 98.06 80 ALA A CA 1
ATOM 650 C C . ALA A 1 80 ? -6.383 -8.775 -4.015 1.00 98.06 80 ALA A C 1
ATOM 652 O O . ALA A 1 80 ? -5.446 -9.230 -3.350 1.00 98.06 80 ALA A O 1
ATOM 653 N N . ASP A 1 81 ? -6.959 -9.461 -5.005 1.00 98.12 81 ASP A N 1
ATOM 654 C CA . ASP A 1 81 ? -6.538 -10.797 -5.426 1.00 98.12 81 ASP A CA 1
ATOM 655 C C . ASP A 1 81 ? -5.132 -10.738 -6.034 1.00 98.12 81 ASP A C 1
ATOM 657 O O . ASP A 1 81 ? -4.256 -11.525 -5.660 1.00 98.12 81 ASP A O 1
ATOM 661 N N . ASP A 1 82 ? -4.854 -9.741 -6.876 1.00 98.00 82 ASP A N 1
ATOM 662 C CA . ASP A 1 82 ? -3.521 -9.514 -7.436 1.00 98.00 82 ASP A CA 1
ATOM 663 C C . ASP A 1 82 ? -2.471 -9.288 -6.344 1.00 98.00 82 ASP A C 1
ATOM 665 O O . ASP A 1 82 ? -1.366 -9.843 -6.388 1.00 98.00 82 ASP A O 1
ATOM 669 N N . LEU A 1 83 ? -2.794 -8.464 -5.343 1.00 98.31 83 LEU A N 1
ATOM 670 C CA . LEU A 1 83 ? -1.911 -8.217 -4.204 1.00 98.31 83 LEU A CA 1
ATOM 671 C C . LEU A 1 83 ? -1.724 -9.470 -3.351 1.00 98.31 83 LEU A C 1
ATOM 673 O O . LEU A 1 83 ? -0.597 -9.740 -2.919 1.00 98.31 83 LEU A O 1
ATOM 677 N N . SER A 1 84 ? -2.778 -10.259 -3.152 1.00 98.56 84 SER A N 1
ATOM 678 C CA . SER A 1 84 ? -2.708 -11.545 -2.462 1.00 98.56 84 SER A CA 1
ATOM 679 C C . SER A 1 84 ? -1.742 -12.492 -3.168 1.00 98.56 84 SER A C 1
ATOM 681 O O . SER A 1 84 ? -0.784 -12.965 -2.552 1.00 98.56 84 SER A O 1
ATOM 683 N N . VAL A 1 85 ? -1.886 -12.672 -4.483 1.00 98.19 85 VAL A N 1
ATOM 684 C CA . VAL A 1 85 ? -0.998 -13.516 -5.297 1.00 98.19 85 VAL A CA 1
ATOM 685 C C . VAL A 1 85 ? 0.447 -13.009 -5.270 1.00 98.19 85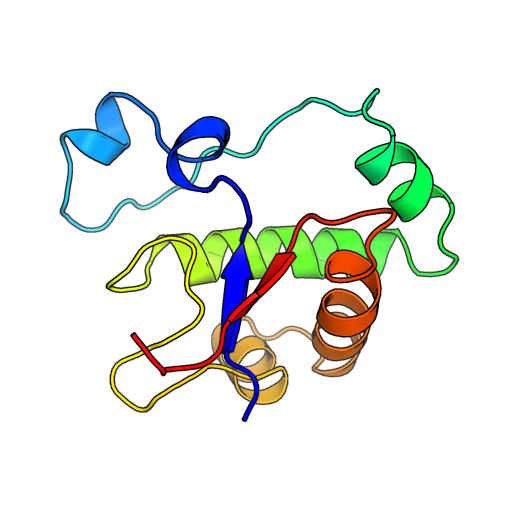 VAL A C 1
ATOM 687 O O . VAL A 1 85 ? 1.378 -13.797 -5.099 1.00 98.19 85 VAL A O 1
ATOM 690 N N . LYS A 1 86 ? 0.669 -11.694 -5.402 1.00 97.06 86 LYS A N 1
ATOM 691 C CA . LYS A 1 86 ? 2.022 -11.104 -5.444 1.00 97.06 86 LYS A CA 1
ATOM 692 C C . LYS A 1 86 ? 2.752 -11.159 -4.097 1.00 97.06 86 LYS A C 1
ATOM 694 O O . LYS A 1 86 ? 3.984 -11.122 -4.086 1.00 97.06 86 LYS A O 1
ATOM 699 N N . THR A 1 87 ? 2.033 -11.187 -2.975 1.00 97.75 87 THR A N 1
ATOM 700 C CA . THR A 1 87 ? 2.619 -11.085 -1.623 1.00 97.75 87 THR A CA 1
ATOM 701 C C . THR A 1 87 ? 2.537 -12.380 -0.818 1.00 97.75 87 THR A C 1
ATOM 703 O O . THR A 1 87 ? 3.322 -12.561 0.112 1.00 97.75 87 THR A O 1
ATOM 706 N N . GLY A 1 88 ? 1.610 -13.276 -1.164 1.00 98.38 88 GLY A N 1
ATOM 707 C CA . GLY A 1 88 ? 1.286 -14.483 -0.406 1.00 98.38 88 GLY A CA 1
ATOM 708 C C . GLY A 1 88 ? 0.421 -14.235 0.835 1.00 98.38 88 GLY A C 1
ATOM 709 O O . GLY A 1 88 ? 0.242 -15.157 1.628 1.00 98.38 88 GLY A O 1
ATOM 710 N N . PHE A 1 89 ? -0.089 -13.014 1.035 1.00 98.56 89 PHE A N 1
ATOM 711 C CA . PHE A 1 89 ? -0.965 -12.681 2.161 1.00 98.56 89 PHE A CA 1
ATOM 712 C C . PHE A 1 89 ? -2.448 -12.833 1.793 1.00 98.56 89 PHE A C 1
ATOM 714 O O . PHE A 1 89 ? -2.788 -12.750 0.614 1.00 98.56 89 PHE A O 1
ATOM 721 N N . PRO A 1 90 ? -3.338 -13.056 2.776 1.00 98.56 90 PRO A N 1
ATOM 722 C CA . PRO A 1 90 ? -4.773 -13.209 2.535 1.00 98.56 90 PRO A CA 1
ATOM 723 C C . PRO A 1 90 ? -5.407 -12.031 1.767 1.00 98.56 90 PRO A C 1
ATOM 725 O O . PRO A 1 90 ? -5.040 -10.882 1.982 1.00 98.56 90 PRO A O 1
ATOM 728 N N . VAL A 1 91 ? -6.354 -12.304 0.864 1.00 98.56 91 VAL A N 1
ATOM 729 C CA . VAL A 1 91 ? -7.039 -11.270 0.056 1.00 98.56 91 VAL A CA 1
ATOM 730 C C . VAL A 1 91 ? -7.843 -10.281 0.911 1.00 98.56 91 VAL A C 1
ATOM 732 O O . VAL A 1 91 ? -7.833 -9.074 0.667 1.00 98.56 91 VAL A O 1
ATOM 735 N N . ASP A 1 92 ? -8.453 -10.774 1.987 1.00 98.38 92 ASP A N 1
ATOM 736 C CA . ASP A 1 92 ? -9.329 -10.020 2.884 1.00 98.38 92 ASP A CA 1
ATOM 737 C C . ASP A 1 92 ? -8.625 -8.839 3.567 1.00 98.38 92 ASP A C 1
ATOM 739 O O . ASP A 1 92 ? -9.235 -7.783 3.751 1.00 98.38 92 ASP A O 1
ATOM 743 N N . ILE A 1 93 ? -7.331 -8.958 3.892 1.00 98.44 93 ILE A N 1
ATOM 744 C CA . ILE A 1 93 ? -6.588 -7.837 4.488 1.00 98.44 93 ILE A CA 1
ATOM 745 C C . ILE A 1 93 ? -6.383 -6.690 3.490 1.00 98.44 93 ILE A C 1
ATOM 747 O O . ILE A 1 93 ? -6.299 -5.533 3.905 1.00 98.44 93 ILE A O 1
ATOM 751 N N . PHE A 1 94 ? -6.310 -6.985 2.187 1.00 98.62 94 PHE A N 1
ATOM 752 C CA . PHE A 1 94 ? -6.171 -5.973 1.139 1.00 98.62 94 PHE A CA 1
ATOM 753 C C . PHE A 1 94 ? -7.506 -5.292 0.848 1.00 98.62 94 PHE A C 1
ATOM 755 O O . PHE A 1 94 ? -7.536 -4.065 0.771 1.00 98.62 94 PHE A O 1
ATOM 762 N N . ASP A 1 95 ? -8.606 -6.047 0.797 1.00 98.12 95 ASP A N 1
ATOM 763 C CA . ASP A 1 95 ? -9.958 -5.483 0.684 1.00 98.12 95 ASP A CA 1
ATOM 764 C C . ASP A 1 95 ? -10.259 -4.513 1.832 1.00 98.12 95 ASP A C 1
ATOM 766 O O . ASP A 1 95 ? -10.670 -3.365 1.618 1.00 98.12 95 ASP A O 1
ATOM 770 N N . GLN A 1 96 ? -9.985 -4.941 3.069 1.00 98.00 96 GLN A N 1
ATOM 771 C CA . GLN A 1 96 ? -10.126 -4.086 4.246 1.00 98.00 96 GLN A CA 1
ATOM 772 C C . GLN A 1 96 ? -9.227 -2.852 4.152 1.00 98.00 96 GLN A C 1
ATOM 774 O O . GLN A 1 96 ? -9.670 -1.738 4.443 1.00 98.00 96 GLN A O 1
ATOM 779 N N . ALA A 1 97 ? -7.976 -3.021 3.719 1.00 98.50 97 ALA A N 1
ATOM 780 C CA . ALA A 1 97 ? -7.052 -1.908 3.568 1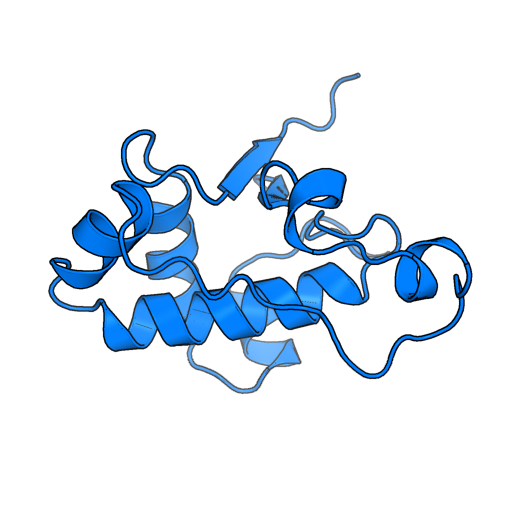.00 98.50 97 ALA A CA 1
ATOM 781 C C . ALA A 1 97 ? -7.522 -0.900 2.518 1.00 98.50 97 ALA A C 1
ATOM 783 O O . ALA A 1 97 ? -7.504 0.296 2.797 1.00 98.50 97 ALA A O 1
ATOM 784 N N . PHE A 1 98 ? -7.996 -1.331 1.350 1.00 98.12 98 PHE A N 1
ATOM 785 C CA . PHE A 1 98 ? -8.533 -0.410 0.351 1.00 98.12 98 PHE A CA 1
ATOM 786 C C . PHE A 1 98 ? -9.735 0.364 0.882 1.00 98.12 98 PHE A C 1
ATOM 788 O O . PHE A 1 98 ? -9.777 1.586 0.722 1.00 98.12 98 PHE A O 1
ATOM 795 N N . SER A 1 99 ? -10.664 -0.303 1.570 1.00 97.44 99 SER A N 1
ATOM 796 C CA . SER A 1 99 ? -11.814 0.368 2.182 1.00 97.44 99 SER A CA 1
ATOM 797 C C . SER A 1 99 ? -11.375 1.416 3.209 1.00 97.44 99 SER A C 1
ATOM 799 O O . SER A 1 99 ? -11.786 2.569 3.128 1.00 97.44 99 SER A O 1
ATOM 801 N N . VAL A 1 100 ? -10.508 1.045 4.154 1.00 98.25 100 VAL A N 1
ATOM 802 C CA . VAL A 1 100 ? -10.145 1.893 5.303 1.00 98.25 100 VAL A CA 1
ATOM 803 C C . VAL A 1 100 ? -9.154 2.998 4.925 1.00 98.25 100 VAL A C 1
ATOM 805 O O . VAL A 1 100 ? -9.283 4.141 5.365 1.00 98.25 100 VAL A O 1
ATOM 808 N N . LEU A 1 101 ? -8.147 2.701 4.101 1.00 98.19 101 LEU A N 1
ATOM 809 C CA . LEU A 1 101 ? -7.075 3.648 3.773 1.00 98.19 101 LEU A CA 1
ATOM 810 C C . LEU A 1 101 ? -7.510 4.726 2.772 1.00 98.19 101 LEU A C 1
ATOM 812 O O . LEU A 1 101 ? -6.877 5.788 2.724 1.00 98.19 101 LEU A O 1
ATOM 816 N N . THR A 1 102 ? -8.584 4.480 2.015 1.00 97.88 102 THR A N 1
ATOM 817 C CA . THR A 1 102 ? -9.222 5.482 1.144 1.00 97.88 102 THR A CA 1
ATOM 818 C C . THR A 1 102 ? -10.248 6.351 1.871 1.00 97.88 102 THR A C 1
ATOM 820 O O . THR A 1 102 ? -10.645 7.392 1.343 1.00 97.88 102 THR A O 1
ATOM 823 N N . GLU A 1 103 ? -10.637 6.009 3.107 1.00 97.25 103 GLU A 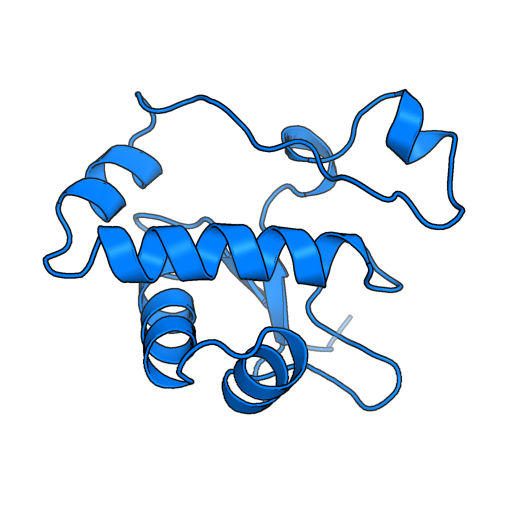N 1
ATOM 824 C CA . GLU A 1 103 ? -11.541 6.855 3.883 1.00 97.25 103 GLU A CA 1
ATOM 825 C C . GLU A 1 103 ? -10.956 8.265 4.058 1.00 97.25 103 GLU A C 1
ATOM 827 O O . GLU A 1 103 ? -9.821 8.399 4.526 1.00 97.25 103 GLU A O 1
ATOM 832 N N . PRO A 1 104 ? -11.728 9.346 3.833 1.00 96.12 104 PRO A N 1
ATOM 833 C CA . PRO A 1 104 ? -11.213 10.718 3.908 1.00 96.12 104 PRO A CA 1
ATOM 834 C C . PRO A 1 104 ? -10.549 11.092 5.242 1.00 96.12 104 PRO A C 1
ATOM 836 O O . PRO A 1 104 ? -9.723 12.004 5.303 1.00 96.12 104 PRO A O 1
ATOM 839 N N . LYS A 1 105 ? -10.909 10.412 6.340 1.00 95.25 105 LYS A N 1
ATOM 840 C CA . LYS A 1 105 ? -10.322 10.655 7.664 1.00 95.25 105 LYS A CA 1
ATOM 841 C C . LYS A 1 105 ? -8.943 10.007 7.839 1.00 95.25 105 LYS A C 1
ATOM 843 O O . LYS A 1 105 ? -8.176 10.507 8.666 1.00 95.25 105 LYS A O 1
ATOM 848 N N . ILE A 1 106 ? -8.627 8.933 7.120 1.00 96.62 106 ILE A N 1
ATOM 849 C CA . ILE A 1 106 ? -7.287 8.331 7.099 1.00 96.62 106 ILE A CA 1
ATOM 850 C C . ILE A 1 106 ? -6.532 8.871 5.889 1.00 96.62 106 ILE A C 1
ATOM 852 O O . ILE A 1 106 ? -5.507 9.529 6.071 1.00 96.62 106 ILE A O 1
ATOM 856 N N . GLY A 1 107 ? -7.097 8.692 4.694 1.00 95.69 107 GLY A N 1
ATOM 857 C CA . GLY A 1 107 ? -6.690 9.357 3.463 1.00 95.69 107 GLY A CA 1
ATOM 858 C C . GLY A 1 107 ? -5.234 9.094 3.111 1.00 95.69 107 GLY A C 1
ATOM 859 O O . GLY A 1 107 ? -4.505 10.033 2.797 1.00 95.69 107 GLY A O 1
ATOM 860 N N . TRP A 1 108 ? -4.794 7.845 3.235 1.00 97.62 108 TRP A N 1
ATOM 861 C CA . TRP A 1 108 ? -3.457 7.421 2.807 1.00 97.62 108 TRP A CA 1
ATOM 862 C C . TRP A 1 108 ? -3.448 6.997 1.341 1.00 97.62 108 TRP A C 1
ATOM 864 O O . TRP A 1 108 ? -2.417 7.093 0.675 1.00 97.62 108 TRP A O 1
ATOM 874 N N . MET A 1 109 ? -4.606 6.581 0.834 1.00 98.00 109 MET A N 1
ATOM 875 C CA . MET A 1 109 ? -4.817 6.194 -0.552 1.00 98.00 109 MET A CA 1
ATOM 876 C C . MET A 1 109 ? -6.006 6.947 -1.145 1.00 98.00 109 MET A C 1
ATOM 878 O O . MET A 1 109 ? -6.833 7.506 -0.423 1.00 98.00 109 MET A O 1
ATOM 882 N N . GLU A 1 110 ? -6.081 6.960 -2.466 1.00 97.50 110 GLU A N 1
ATOM 883 C CA . GLU A 1 110 ? -7.210 7.478 -3.229 1.00 97.50 110 GLU A CA 1
ATOM 884 C C . GLU A 1 110 ? -7.500 6.585 -4.434 1.00 97.50 110 GLU A C 1
ATOM 886 O O . GLU A 1 110 ? -6.625 5.860 -4.912 1.00 97.50 110 GLU A O 1
ATOM 891 N N . VAL A 1 111 ? -8.750 6.630 -4.891 1.00 96.56 111 VAL A N 1
ATOM 892 C CA . VAL A 1 111 ? -9.153 6.033 -6.163 1.00 96.56 111 VAL A CA 1
ATOM 893 C C . VAL A 1 111 ? -8.976 7.097 -7.237 1.00 96.56 111 VAL A C 1
ATOM 895 O O . VAL A 1 111 ? -9.485 8.209 -7.088 1.00 96.56 111 VAL A O 1
ATOM 898 N N . VAL A 1 112 ? -8.251 6.763 -8.298 1.00 93.81 112 VAL A N 1
ATOM 899 C CA . VAL A 1 112 ? -8.042 7.631 -9.457 1.00 93.81 112 VAL A CA 1
ATOM 900 C C . VAL A 1 112 ? -8.794 7.073 -10.660 1.00 93.81 112 VAL A C 1
ATOM 902 O O . VAL A 1 112 ? -8.758 5.872 -10.922 1.00 93.81 112 VAL A O 1
ATOM 905 N N . ASP A 1 113 ? -9.490 7.946 -11.385 1.00 79.38 113 ASP A N 1
ATOM 906 C CA . ASP A 1 113 ? -10.117 7.596 -12.660 1.00 79.38 113 ASP A CA 1
ATOM 907 C C . ASP A 1 113 ? -9.097 7.758 -13.795 1.00 79.38 113 ASP A C 1
ATOM 909 O O . ASP A 1 113 ? -8.390 8.763 -13.861 1.00 79.38 113 ASP A O 1
ATOM 913 N N . GLU A 1 114 ? -9.065 6.819 -14.746 1.00 58.38 114 GLU A N 1
ATOM 914 C CA . GLU A 1 114 ? -8.194 6.845 -15.941 1.00 58.38 114 GLU A CA 1
ATOM 915 C C . GLU A 1 114 ? -8.526 7.966 -16.957 1.00 58.38 114 GLU A C 1
ATOM 917 O O . GLU A 1 114 ? -8.207 7.869 -18.140 1.00 58.38 114 GLU A O 1
ATOM 922 N N . ARG A 1 115 ? -9.176 9.060 -16.548 1.00 42.50 115 ARG A N 1
ATOM 923 C CA . ARG A 1 115 ? -9.522 10.172 -17.444 1.00 42.50 115 ARG A CA 1
ATOM 924 C C . ARG A 1 115 ? -8.758 11.435 -17.089 1.00 42.50 115 ARG A C 1
ATOM 926 O O . ARG A 1 115 ? -9.283 12.301 -16.392 1.00 42.50 115 ARG A O 1
ATOM 933 N N . SER A 1 116 ? -7.553 11.571 -17.634 1.00 35.50 116 SER A N 1
ATOM 934 C CA . SER A 1 116 ? -6.938 12.860 -17.985 1.00 35.50 116 SER A CA 1
ATOM 935 C C . SER A 1 116 ? -5.896 12.664 -19.075 1.00 35.50 116 SER A C 1
ATOM 937 O O . SER A 1 116 ? -4.971 11.855 -18.853 1.00 35.50 116 SER A O 1
#

pLDDT: mean 92.31, std 10.81, range [35.5, 98.69]